Protein AF-A0A974QDX6-F1 (afdb_monomer_lite)

Foldseek 3Di:
DDDPDPPDDPPQKDWDDAPDQFCAQPPPRHRPKTKMWGACVVVPGIWIKIADPPPRDIDDTDDSVVRRCVRRDDDDPPPD

Organism: NCBI:txid1974323

Structure (mmCIF, N/CA/C/O backbone):
data_AF-A0A974QDX6-F1
#
_entry.id   AF-A0A974QDX6-F1
#
loop_
_atom_site.group_PDB
_atom_site.id
_atom_site.type_symbol
_atom_site.label_atom_id
_atom_site.label_alt_id
_atom_site.label_comp_id
_atom_site.label_asym_id
_atom_site.label_entity_id
_atom_site.label_seq_id
_atom_site.pdbx_PDB_ins_code
_atom_site.Cartn_x
_atom_site.Cartn_y
_atom_site.Cartn_z
_atom_site.occupancy
_atom_site.B_iso_or_equiv
_atom_site.auth_seq_id
_atom_site.auth_comp_id
_atom_site.auth_asym_id
_atom_site.auth_atom_id
_atom_site.pdbx_PDB_model_num
ATOM 1 N N . MET A 1 1 ? 6.956 -9.665 -37.756 1.00 44.47 1 MET A N 1
ATOM 2 C CA . MET A 1 1 ? 7.775 -9.532 -36.531 1.00 44.47 1 MET A CA 1
ATOM 3 C C . MET A 1 1 ? 6.939 -9.988 -35.341 1.00 44.47 1 MET A C 1
ATOM 5 O O . MET A 1 1 ? 6.131 -9.219 -34.840 1.00 44.47 1 MET A O 1
ATOM 9 N N . THR A 1 2 ? 7.043 -11.252 -34.934 1.00 46.50 2 THR A N 1
ATOM 10 C CA . THR A 1 2 ? 6.353 -11.754 -33.736 1.00 46.50 2 THR A CA 1
ATOM 11 C C . THR A 1 2 ? 7.099 -11.262 -32.502 1.00 46.50 2 THR A C 1
ATOM 13 O O . THR A 1 2 ? 8.195 -11.743 -32.213 1.00 46.50 2 THR A O 1
ATOM 16 N N . LYS A 1 3 ? 6.535 -10.287 -31.781 1.00 53.38 3 LYS A N 1
ATOM 17 C CA . LYS A 1 3 ? 7.006 -9.950 -30.434 1.00 53.38 3 LYS A CA 1
ATOM 18 C C . LYS A 1 3 ? 6.805 -11.202 -29.575 1.00 53.3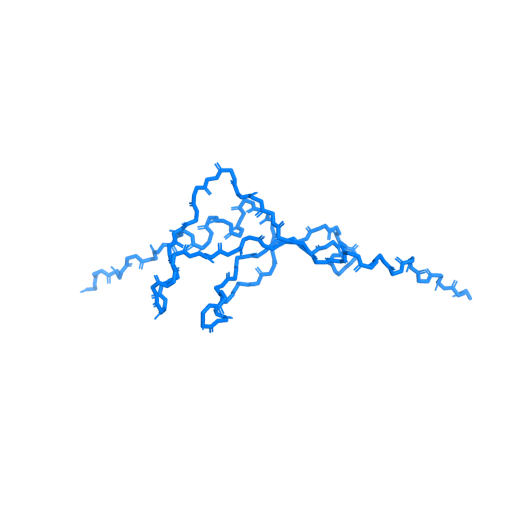8 3 LYS A C 1
ATOM 20 O O . LYS A 1 3 ? 5.666 -11.597 -29.342 1.00 53.38 3 LYS A O 1
ATOM 25 N N . LYS A 1 4 ? 7.893 -11.874 -29.181 1.00 52.62 4 LYS A N 1
ATOM 26 C CA . LYS A 1 4 ? 7.823 -12.942 -28.176 1.00 52.62 4 LYS A CA 1
ATOM 27 C C . LYS A 1 4 ? 7.274 -12.308 -26.901 1.00 52.62 4 LYS A C 1
ATOM 29 O O . LYS A 1 4 ? 7.866 -11.356 -26.398 1.00 52.62 4 LYS A O 1
ATOM 34 N N . LEU A 1 5 ? 6.132 -12.799 -26.429 1.00 53.25 5 LEU A N 1
ATOM 35 C CA . LEU A 1 5 ? 5.637 -12.447 -25.104 1.00 53.25 5 LEU A CA 1
ATOM 36 C C . LEU A 1 5 ? 6.671 -12.935 -24.077 1.00 53.25 5 LEU A C 1
ATOM 38 O O . LEU A 1 5 ? 7.199 -14.041 -24.249 1.00 53.25 5 LEU A O 1
ATOM 42 N N . PRO A 1 6 ? 7.009 -12.130 -23.057 1.00 57.72 6 PRO A N 1
ATOM 43 C CA . PRO A 1 6 ? 7.888 -12.589 -21.993 1.00 57.72 6 PRO A CA 1
ATOM 44 C C . PRO A 1 6 ? 7.270 -13.818 -21.301 1.00 57.72 6 PRO A C 1
ATOM 46 O O . PRO A 1 6 ? 6.042 -13.958 -21.281 1.00 57.72 6 PRO A O 1
ATOM 49 N N . PRO A 1 7 ? 8.097 -14.736 -20.769 1.00 57.44 7 PRO A N 1
ATOM 50 C CA . PRO A 1 7 ? 7.603 -15.911 -20.065 1.00 57.44 7 PRO A CA 1
ATOM 51 C C . PRO A 1 7 ? 6.699 -15.477 -18.907 1.00 57.44 7 PRO A C 1
ATOM 53 O O . PRO A 1 7 ? 7.070 -14.622 -18.103 1.00 57.44 7 PRO A O 1
ATOM 56 N N . VAL A 1 8 ? 5.500 -16.056 -18.833 1.00 54.72 8 VAL A N 1
ATOM 57 C CA . VAL A 1 8 ? 4.561 -15.808 -17.736 1.00 54.72 8 VAL A CA 1
ATOM 58 C C . VAL A 1 8 ? 5.177 -16.399 -16.469 1.00 54.72 8 VAL A C 1
ATOM 60 O O . VAL A 1 8 ? 5.218 -17.616 -16.309 1.00 54.72 8 VAL A O 1
ATOM 63 N N . ASN A 1 9 ? 5.710 -15.545 -15.595 1.00 58.78 9 ASN A N 1
ATOM 64 C CA . ASN A 1 9 ? 6.226 -15.963 -14.295 1.00 58.78 9 ASN A CA 1
ATOM 65 C C . ASN A 1 9 ? 5.038 -16.434 -13.430 1.00 58.78 9 ASN A C 1
ATOM 67 O O . ASN A 1 9 ? 4.119 -15.640 -13.243 1.00 58.78 9 ASN A O 1
ATOM 71 N N . PRO A 1 10 ? 4.991 -17.682 -12.928 1.00 61.75 10 PRO A N 1
ATOM 72 C CA . PRO A 1 10 ? 3.858 -18.173 -12.137 1.00 61.75 10 PRO A CA 1
ATOM 73 C C . PRO A 1 10 ? 3.657 -17.412 -10.815 1.00 61.75 10 PRO A C 1
ATOM 75 O O . PRO A 1 10 ? 2.546 -17.394 -10.294 1.00 61.75 10 PRO A O 1
ATOM 78 N N . GLU A 1 11 ? 4.677 -16.708 -10.315 1.00 73.88 11 GLU A N 1
ATOM 79 C CA . GLU A 1 11 ? 4.595 -15.899 -9.091 1.00 73.88 11 GLU A CA 1
ATOM 80 C C . GLU A 1 11 ? 4.480 -14.399 -9.389 1.00 73.88 11 GLU A C 1
ATOM 82 O O . GLU A 1 11 ? 5.269 -13.576 -8.922 1.00 73.88 11 GLU A O 1
ATOM 87 N N . ARG A 1 12 ? 3.498 -14.012 -10.214 1.00 86.25 12 ARG A N 1
ATOM 88 C CA . ARG A 1 12 ? 3.266 -12.585 -10.520 1.00 86.25 12 ARG A CA 1
ATOM 89 C C . ARG A 1 12 ? 2.825 -11.778 -9.307 1.00 86.25 12 ARG A C 1
ATOM 91 O O . ARG A 1 12 ? 2.965 -10.564 -9.336 1.00 86.25 12 ARG A O 1
ATOM 98 N N . ILE A 1 13 ? 2.248 -12.415 -8.293 1.00 91.31 13 ILE A N 1
ATOM 99 C CA . ILE A 1 13 ? 1.684 -11.743 -7.125 1.00 91.31 13 ILE A CA 1
ATOM 100 C C . ILE A 1 13 ? 2.263 -12.392 -5.874 1.00 91.31 13 ILE A C 1
ATOM 102 O O . ILE A 1 13 ? 2.163 -13.607 -5.717 1.00 91.31 13 ILE A O 1
ATOM 106 N N . SER A 1 14 ? 2.831 -11.591 -4.976 1.00 94.81 14 SER A N 1
ATOM 107 C CA . SER A 1 14 ? 3.332 -12.067 -3.686 1.00 94.81 14 SER A CA 1
ATOM 108 C C . SER A 1 14 ? 3.001 -11.097 -2.554 1.00 94.81 14 SER A C 1
ATOM 110 O O . SER A 1 14 ? 2.919 -9.886 -2.754 1.00 94.81 14 SER A O 1
ATOM 112 N N . ILE A 1 15 ? 2.795 -11.631 -1.348 1.00 95.50 15 ILE A N 1
ATOM 113 C CA . ILE A 1 15 ? 2.682 -10.823 -0.127 1.00 95.50 15 ILE A CA 1
ATOM 114 C C . ILE A 1 15 ? 4.098 -10.550 0.370 1.00 95.50 15 ILE A C 1
ATOM 116 O O . ILE A 1 15 ? 4.910 -11.470 0.463 1.00 95.50 15 ILE A O 1
ATOM 120 N N . ILE A 1 16 ? 4.393 -9.294 0.681 1.00 95.75 16 ILE A N 1
ATOM 121 C CA . ILE A 1 16 ? 5.704 -8.865 1.166 1.00 95.75 16 ILE A CA 1
ATOM 122 C C . ILE A 1 16 ? 5.568 -8.050 2.453 1.00 95.75 16 ILE A C 1
ATOM 124 O O . ILE A 1 16 ? 4.486 -7.574 2.794 1.00 95.75 16 ILE A O 1
ATOM 128 N N . ASN A 1 17 ? 6.687 -7.842 3.144 1.00 93.88 17 ASN A N 1
ATOM 129 C CA . ASN A 1 17 ? 6.731 -6.986 4.324 1.00 93.88 17 ASN A CA 1
ATOM 130 C C . ASN A 1 17 ? 6.984 -5.522 3.936 1.00 93.88 17 ASN A C 1
ATOM 132 O O . ASN A 1 17 ? 7.787 -5.214 3.046 1.00 93.88 17 ASN A O 1
ATOM 136 N N . SER A 1 18 ? 6.310 -4.612 4.631 1.00 91.81 18 SER A N 1
ATOM 137 C CA . SER A 1 18 ? 6.631 -3.188 4.627 1.00 91.81 18 SER A CA 1
ATOM 138 C C . SER A 1 18 ? 7.727 -2.890 5.652 1.00 91.81 18 SER A C 1
ATOM 140 O O . SER A 1 18 ? 7.827 -3.560 6.678 1.00 91.81 18 SER A O 1
ATOM 142 N N . ASP A 1 19 ? 8.533 -1.859 5.395 1.00 91.19 19 ASP A N 1
ATOM 143 C CA . ASP A 1 19 ? 9.582 -1.433 6.336 1.00 91.19 19 ASP A CA 1
ATOM 144 C C . ASP A 1 19 ? 9.001 -0.642 7.520 1.00 91.19 19 ASP A C 1
ATOM 146 O O . ASP A 1 19 ? 9.609 -0.550 8.583 1.00 91.19 19 ASP A O 1
ATOM 150 N N . VAL A 1 20 ? 7.789 -0.100 7.351 1.00 93.69 20 VAL A N 1
ATOM 151 C CA . VAL A 1 20 ? 7.003 0.542 8.411 1.00 93.69 20 VAL A CA 1
ATOM 152 C C . VAL A 1 20 ? 5.696 -0.220 8.643 1.00 93.69 20 VAL A C 1
ATOM 154 O O . VAL A 1 20 ? 5.125 -0.735 7.677 1.00 93.69 20 VAL A O 1
ATOM 157 N N . PRO A 1 21 ? 5.174 -0.284 9.882 1.00 95.31 21 PRO A N 1
ATOM 158 C CA . PRO A 1 21 ? 3.909 -0.957 10.159 1.00 95.31 21 PRO A CA 1
ATOM 159 C C . PRO A 1 21 ? 2.740 -0.362 9.365 1.00 95.31 21 PRO A C 1
ATOM 161 O O . PRO A 1 21 ? 2.582 0.860 9.274 1.00 95.31 21 PRO A O 1
ATOM 164 N N . LEU A 1 22 ? 1.898 -1.230 8.807 1.00 96.44 22 LEU A N 1
ATOM 165 C CA . LEU A 1 22 ? 0.645 -0.824 8.178 1.00 96.44 22 LEU A CA 1
ATOM 166 C C . LEU A 1 22 ? -0.426 -0.589 9.246 1.00 96.44 22 LEU A C 1
ATOM 168 O O . LEU A 1 22 ? -0.568 -1.369 10.186 1.00 96.44 22 LEU A O 1
ATOM 172 N N . LYS A 1 23 ? -1.203 0.485 9.098 1.00 96.50 23 LYS A N 1
ATOM 173 C CA . LYS A 1 23 ? -2.374 0.735 9.943 1.00 96.50 23 LYS A CA 1
ATOM 174 C C . LYS A 1 23 ? -3.500 -0.258 9.598 1.00 96.50 23 LYS A C 1
ATOM 176 O O . LYS A 1 23 ? -3.645 -0.611 8.423 1.00 96.50 23 LYS A O 1
ATOM 181 N N . PRO A 1 24 ? -4.362 -0.615 10.569 1.00 97.06 24 PRO A N 1
ATOM 182 C CA . PRO A 1 24 ? -5.551 -1.428 10.316 1.00 97.06 24 PRO A CA 1
ATOM 183 C C . PRO A 1 24 ? -6.447 -0.839 9.227 1.00 97.06 24 PRO A C 1
ATOM 185 O O . PRO A 1 24 ? -6.461 0.379 9.007 1.00 97.06 24 PRO A O 1
ATOM 188 N N . CYS A 1 25 ? -7.242 -1.686 8.580 1.00 96.75 25 CYS A N 1
ATOM 189 C CA . CYS A 1 25 ? -8.165 -1.264 7.538 1.00 96.75 25 CYS A CA 1
ATOM 190 C C . CYS A 1 25 ? -9.092 -0.139 8.036 1.00 96.75 25 CYS A C 1
ATOM 192 O O . CYS A 1 25 ? -9.791 -0.320 9.035 1.00 96.75 25 CYS A O 1
ATOM 194 N N . PRO A 1 26 ? -9.156 1.015 7.346 1.00 94.25 26 PRO A N 1
ATOM 195 C CA . PRO A 1 26 ? -9.989 2.136 7.777 1.00 94.25 26 PRO A CA 1
ATOM 196 C C . PRO A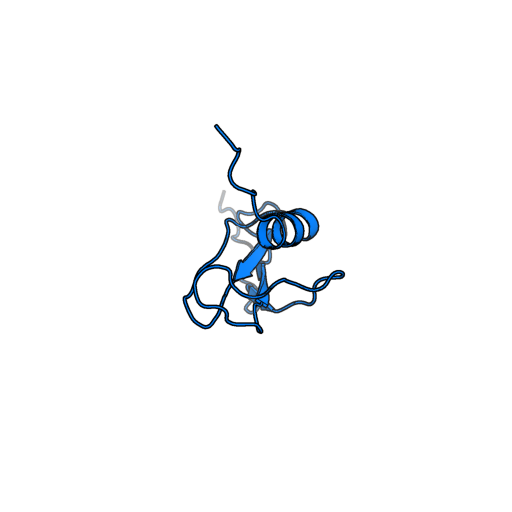 1 26 ? -11.495 1.879 7.627 1.00 94.25 26 PRO A C 1
ATOM 198 O O . PRO A 1 26 ? -12.280 2.620 8.205 1.00 94.25 26 PRO A O 1
ATOM 201 N N . PHE A 1 27 ? -11.898 0.859 6.863 1.00 94.69 27 PHE A N 1
ATOM 202 C CA . PHE A 1 27 ? -13.304 0.583 6.554 1.00 94.69 27 PHE A CA 1
ATOM 203 C C . PHE A 1 27 ? -13.926 -0.479 7.464 1.00 94.69 27 PHE A C 1
ATOM 205 O O . PHE A 1 27 ? -15.074 -0.335 7.867 1.00 94.69 27 PHE A O 1
ATOM 212 N N . CYS A 1 28 ? -13.181 -1.543 7.786 1.00 96.81 28 CYS A N 1
ATOM 213 C CA . CYS A 1 28 ? -13.691 -2.668 8.581 1.00 96.81 28 CYS A CA 1
ATOM 214 C C . CYS A 1 28 ? -12.905 -2.938 9.871 1.00 96.81 28 CYS A C 1
ATOM 216 O O . CYS A 1 28 ? -13.313 -3.784 10.657 1.00 96.81 28 CYS A O 1
ATOM 218 N N . GLY A 1 29 ? -11.782 -2.248 10.093 1.00 96.00 29 GLY A N 1
ATOM 219 C CA . GLY A 1 29 ? -10.965 -2.414 11.295 1.00 96.00 29 GLY A CA 1
ATOM 220 C C . GLY A 1 29 ? -10.002 -3.606 11.288 1.00 96.00 29 GLY A C 1
ATOM 221 O O . GLY A 1 29 ? -9.252 -3.737 12.247 1.00 96.00 29 GLY A O 1
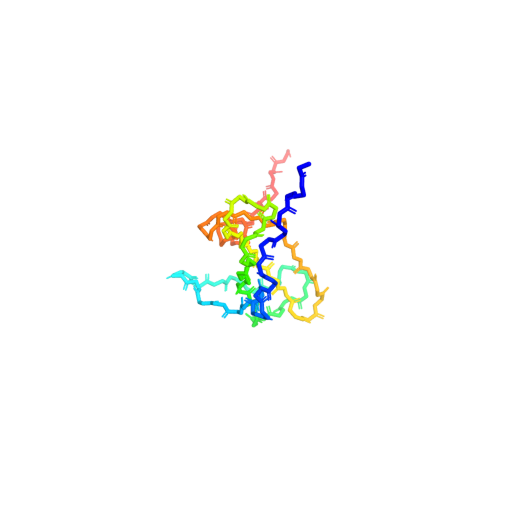ATOM 222 N N . GLU A 1 30 ? -9.972 -4.430 10.232 1.00 97.56 30 GLU A N 1
ATOM 223 C CA . GLU A 1 30 ? -9.047 -5.571 10.096 1.00 97.56 30 GLU A CA 1
ATOM 224 C C . GLU A 1 30 ? -7.577 -5.146 10.316 1.00 97.56 30 GLU A C 1
ATOM 226 O O . GLU A 1 30 ? -7.073 -4.335 9.526 1.00 97.56 30 GLU A O 1
ATOM 231 N N . PRO A 1 31 ? -6.885 -5.642 11.362 1.00 96.19 31 PRO A N 1
ATOM 232 C CA . PRO A 1 31 ? -5.485 -5.308 11.617 1.00 96.19 31 PRO A CA 1
ATOM 233 C C . PRO A 1 31 ? -4.503 -5.976 10.644 1.00 96.19 31 PRO A C 1
ATOM 235 O O . PRO A 1 31 ? -3.463 -5.386 10.353 1.00 96.19 31 PRO A O 1
ATOM 238 N N . GLU A 1 32 ? -4.812 -7.160 10.108 1.00 95.25 32 GLU A N 1
ATOM 239 C CA . GLU A 1 32 ? -3.899 -7.952 9.272 1.00 95.25 32 GLU A CA 1
ATOM 240 C C . GLU A 1 32 ? -3.999 -7.597 7.779 1.00 95.25 32 GLU A C 1
ATOM 242 O O . GLU A 1 32 ? -4.305 -8.416 6.905 1.00 95.25 32 GLU A O 1
ATOM 247 N N . VAL A 1 33 ? -3.733 -6.333 7.462 1.00 96.81 33 VAL A N 1
ATOM 248 C CA . VAL A 1 33 ? -3.642 -5.851 6.076 1.00 96.81 33 VAL A CA 1
ATOM 249 C C . VAL A 1 33 ? -2.338 -6.315 5.415 1.00 96.81 33 VAL A C 1
ATOM 251 O O . VAL A 1 33 ? -1.322 -6.522 6.076 1.00 96.81 33 VAL A O 1
ATOM 254 N N . ARG A 1 34 ? -2.352 -6.489 4.090 1.00 96.94 34 ARG A N 1
ATOM 255 C CA . ARG A 1 34 ? -1.251 -7.107 3.335 1.00 96.94 34 ARG A CA 1
ATOM 256 C C . ARG A 1 34 ? -0.663 -6.126 2.334 1.00 96.94 34 ARG A C 1
ATOM 258 O O . ARG A 1 34 ? -1.407 -5.571 1.530 1.00 96.94 34 ARG A O 1
ATOM 265 N N . LEU A 1 35 ? 0.659 -5.966 2.333 1.00 97.50 35 LEU A N 1
ATOM 266 C CA . LEU A 1 35 ? 1.369 -5.333 1.224 1.00 97.50 35 LEU A CA 1
ATOM 267 C C . LEU A 1 35 ? 1.596 -6.380 0.130 1.00 97.50 35 LEU A C 1
ATOM 269 O O . LEU A 1 35 ? 2.197 -7.427 0.368 1.00 97.50 35 LEU A O 1
ATOM 273 N N . VAL A 1 36 ? 1.096 -6.098 -1.064 1.00 96.94 36 VAL A N 1
ATOM 274 C CA . VAL A 1 36 ? 1.132 -7.001 -2.210 1.00 96.94 36 VAL A CA 1
ATOM 275 C C . VAL A 1 36 ? 2.070 -6.428 -3.261 1.00 96.94 36 VAL A C 1
ATOM 277 O O . VAL A 1 36 ? 1.931 -5.272 -3.653 1.00 96.94 36 VAL A O 1
ATOM 280 N N . ARG A 1 37 ? 3.015 -7.244 -3.728 1.00 96.25 37 ARG A N 1
ATOM 281 C CA . ARG A 1 37 ? 3.857 -6.983 -4.897 1.00 96.25 37 ARG A CA 1
ATOM 282 C C . ARG A 1 37 ? 3.228 -7.638 -6.121 1.00 96.25 37 ARG A C 1
ATOM 284 O O . ARG A 1 37 ? 2.875 -8.814 -6.077 1.00 96.25 37 ARG A O 1
ATOM 291 N N . VAL A 1 38 ? 3.163 -6.898 -7.218 1.00 94.25 38 VAL A N 1
ATOM 292 C CA . VAL A 1 38 ? 2.802 -7.374 -8.552 1.00 94.25 38 VAL A CA 1
ATOM 293 C C . VAL A 1 38 ? 4.025 -7.244 -9.446 1.00 94.25 38 VAL A C 1
ATOM 295 O O . VAL A 1 38 ? 4.437 -6.136 -9.784 1.00 94.25 38 VAL A O 1
ATOM 298 N N . ALA A 1 39 ? 4.621 -8.375 -9.806 1.00 92.00 39 ALA A N 1
ATOM 299 C CA . ALA A 1 39 ? 5.800 -8.412 -10.652 1.00 92.00 39 ALA A CA 1
ATOM 300 C C . ALA A 1 39 ? 5.455 -8.070 -12.108 1.00 92.00 39 ALA A C 1
ATOM 302 O O . ALA A 1 39 ? 4.474 -8.586 -12.661 1.00 92.00 39 ALA A O 1
ATOM 303 N N . ASP A 1 40 ? 6.297 -7.240 -12.726 1.00 89.38 40 ASP A N 1
ATOM 304 C CA . ASP A 1 40 ? 6.147 -6.781 -14.114 1.00 89.38 40 ASP A CA 1
ATOM 305 C C . ASP A 1 40 ? 4.725 -6.264 -14.425 1.00 89.38 40 ASP A C 1
ATOM 307 O O . ASP A 1 40 ? 4.021 -6.720 -15.339 1.00 89.38 40 ASP A O 1
ATOM 311 N N . PHE A 1 41 ? 4.260 -5.330 -13.595 1.00 86.25 41 PHE A N 1
ATOM 312 C CA . PHE A 1 41 ? 2.992 -4.648 -13.779 1.00 86.25 41 PHE A CA 1
ATOM 313 C C . PHE A 1 41 ? 3.075 -3.738 -15.008 1.00 86.25 41 PHE A C 1
ATOM 315 O O . PHE A 1 41 ? 3.902 -2.830 -15.091 1.00 86.25 41 PHE A O 1
ATOM 322 N N . CYS A 1 42 ? 2.218 -3.998 -15.997 1.00 86.00 42 CYS A N 1
ATOM 323 C CA . CYS A 1 42 ? 2.133 -3.219 -17.237 1.00 86.00 42 CYS A CA 1
ATOM 324 C C . CYS A 1 42 ? 3.475 -3.037 -17.977 1.00 86.00 42 CYS A C 1
ATOM 326 O O . CYS A 1 42 ? 3.679 -2.004 -18.617 1.00 86.00 42 CYS A O 1
ATOM 328 N N . CYS A 1 43 ? 4.373 -4.029 -17.906 1.00 82.75 43 CYS A N 1
ATOM 329 C CA . CYS A 1 43 ? 5.700 -4.003 -18.537 1.00 82.75 43 CYS A CA 1
ATOM 330 C C . CYS A 1 43 ? 6.609 -2.850 -18.058 1.00 82.75 43 CYS A C 1
ATOM 332 O O . CYS A 1 43 ? 7.529 -2.453 -18.774 1.00 82.75 43 CYS A O 1
ATOM 334 N N . GLN A 1 44 ? 6.329 -2.285 -16.878 1.00 85.69 44 GLN A N 1
ATOM 335 C CA . GLN A 1 44 ? 7.027 -1.128 -16.302 1.00 85.69 44 GLN A CA 1
ATOM 336 C C . GLN A 1 44 ? 7.804 -1.478 -15.023 1.00 85.69 44 GLN A C 1
ATOM 338 O O . GLN A 1 44 ? 8.294 -0.588 -14.334 1.00 85.69 44 GLN A O 1
ATOM 343 N N . GLY A 1 45 ? 7.958 -2.770 -14.726 1.00 88.69 45 GLY A N 1
ATOM 344 C CA . GLY A 1 45 ? 8.566 -3.253 -13.489 1.00 88.69 45 GLY A CA 1
ATOM 345 C C . GLY A 1 45 ? 7.532 -3.587 -12.419 1.00 88.69 45 GLY A C 1
ATOM 346 O O . GLY A 1 45 ? 6.350 -3.762 -12.704 1.00 88.69 45 GLY A O 1
ATOM 347 N N . ASP A 1 46 ? 7.994 -3.752 -11.186 1.00 93.62 46 ASP A N 1
ATOM 348 C CA . ASP A 1 46 ? 7.132 -4.166 -10.084 1.00 93.62 46 ASP A CA 1
ATOM 349 C C . ASP A 1 46 ? 6.258 -3.011 -9.594 1.00 93.62 46 ASP A C 1
ATOM 351 O O . ASP A 1 46 ? 6.733 -1.885 -9.447 1.00 93.62 46 ASP A O 1
ATOM 355 N N . ALA A 1 47 ? 5.003 -3.312 -9.274 1.00 95.50 47 ALA A N 1
ATOM 356 C CA . ALA A 1 47 ? 4.098 -2.383 -8.610 1.00 95.50 47 ALA A CA 1
ATOM 357 C C . ALA A 1 47 ? 3.582 -2.974 -7.298 1.00 95.50 47 ALA A C 1
ATOM 359 O O . ALA A 1 47 ? 3.543 -4.190 -7.114 1.00 95.50 47 ALA A O 1
ATOM 360 N N . PHE A 1 48 ? 3.177 -2.111 -6.377 1.00 96.38 48 PHE A N 1
ATOM 361 C CA . PHE A 1 48 ? 2.832 -2.471 -5.012 1.00 96.38 48 PHE A CA 1
ATOM 362 C C . PHE A 1 48 ? 1.529 -1.804 -4.599 1.00 96.38 48 PHE A C 1
ATOM 364 O O . PHE A 1 48 ? 1.270 -0.662 -4.961 1.00 96.38 48 PHE A O 1
ATOM 371 N N . TYR A 1 49 ? 0.717 -2.501 -3.817 1.00 96.88 49 TYR A N 1
ATOM 372 C CA . TYR A 1 49 ? -0.486 -1.936 -3.210 1.00 96.88 49 TYR A CA 1
ATOM 373 C C . TYR A 1 49 ? -0.764 -2.611 -1.873 1.00 96.88 49 TYR A C 1
ATOM 375 O O . TYR A 1 49 ? -0.351 -3.751 -1.645 1.00 96.88 49 TYR A O 1
ATOM 383 N N . VAL A 1 50 ? -1.478 -1.928 -0.981 1.00 97.00 50 VAL A N 1
ATOM 384 C CA . VAL A 1 50 ? -1.981 -2.547 0.248 1.00 97.00 50 VAL A CA 1
ATOM 385 C C . VAL A 1 50 ?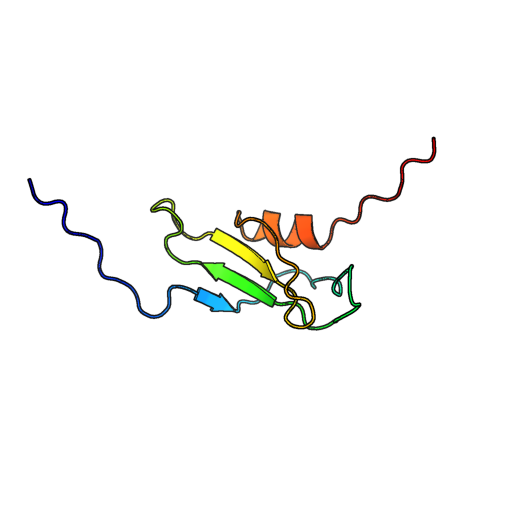 -3.417 -3.017 0.033 1.00 97.00 50 VAL A C 1
ATOM 387 O O . VAL A 1 50 ? -4.225 -2.324 -0.590 1.00 97.00 50 VAL A O 1
ATOM 390 N N . ALA A 1 51 ? -3.734 -4.206 0.542 1.00 96.88 51 ALA A N 1
ATOM 391 C CA . ALA A 1 51 ? -5.065 -4.790 0.487 1.00 96.88 51 ALA A CA 1
ATOM 392 C C . ALA A 1 51 ? -5.514 -5.305 1.854 1.00 96.88 51 ALA A C 1
ATOM 394 O O . ALA A 1 51 ? -4.764 -5.952 2.589 1.00 96.88 51 ALA A O 1
ATOM 395 N N . CYS A 1 52 ? -6.779 -5.054 2.172 1.00 97.69 52 CYS A N 1
ATOM 396 C CA . CYS A 1 52 ? -7.448 -5.635 3.322 1.00 97.69 52 CYS A CA 1
ATOM 397 C C . CYS A 1 52 ? -8.088 -6.979 2.937 1.00 97.69 52 CYS A C 1
ATOM 399 O O . CYS A 1 52 ? -8.963 -6.986 2.071 1.00 97.69 52 CYS A O 1
ATOM 401 N N . PRO A 1 53 ? -7.741 -8.102 3.593 1.00 96.12 53 PRO A N 1
ATOM 402 C CA . PRO A 1 53 ? -8.375 -9.391 3.314 1.00 96.12 53 PRO A CA 1
ATOM 403 C C . PRO A 1 53 ? -9.824 -9.480 3.823 1.00 96.12 53 PRO A C 1
ATOM 405 O O . PRO A 1 53 ? -10.597 -10.265 3.286 1.00 96.12 53 PRO A O 1
ATOM 408 N N . GLY A 1 54 ? -10.204 -8.676 4.824 1.00 96.62 54 GLY A N 1
ATOM 409 C CA . GLY A 1 54 ? -11.542 -8.714 5.425 1.00 96.62 54 GLY A CA 1
ATOM 410 C C . GLY A 1 54 ? -12.637 -8.084 4.558 1.00 96.62 54 GLY A C 1
ATOM 411 O O . GLY A 1 54 ? -13.693 -8.678 4.368 1.00 96.62 54 GLY A O 1
ATOM 412 N N . CYS A 1 55 ? -12.394 -6.892 4.003 1.00 96.81 55 CYS A N 1
ATOM 413 C CA . CYS A 1 55 ? -13.382 -6.165 3.184 1.00 96.81 55 CYS A CA 1
ATOM 414 C C . CYS A 1 55 ? -12.953 -5.938 1.729 1.00 96.81 55 CYS A C 1
ATOM 416 O O . CYS A 1 55 ? -13.657 -5.270 0.975 1.00 96.81 55 CYS A O 1
ATOM 418 N N . ASN A 1 56 ? -11.790 -6.461 1.336 1.00 94.56 56 ASN A N 1
ATOM 419 C CA . ASN A 1 56 ? -11.208 -6.323 0.000 1.00 94.56 56 ASN A CA 1
ATOM 420 C C . ASN A 1 56 ? -10.886 -4.879 -0.439 1.00 94.56 56 ASN A C 1
ATOM 422 O O . ASN A 1 56 ? -10.574 -4.642 -1.608 1.00 94.56 56 ASN A O 1
ATOM 426 N N . ALA A 1 57 ? -10.919 -3.912 0.485 1.00 96.06 57 ALA A N 1
ATOM 427 C CA . ALA A 1 57 ? -10.447 -2.558 0.224 1.00 96.06 57 ALA A CA 1
ATOM 428 C C . ALA A 1 57 ? -8.967 -2.583 -0.178 1.00 96.06 57 ALA A C 1
ATOM 430 O O . ALA A 1 57 ? -8.140 -3.178 0.517 1.00 96.06 57 ALA A O 1
ATOM 431 N N . ASN A 1 58 ? -8.643 -1.937 -1.295 1.00 95.06 58 ASN A N 1
ATOM 432 C CA . ASN A 1 58 ? -7.303 -1.898 -1.867 1.00 95.06 58 ASN A CA 1
ATOM 433 C C . ASN A 1 58 ? -7.037 -0.553 -2.557 1.00 95.06 58 ASN A C 1
ATOM 435 O O . ASN A 1 58 ? -7.939 0.273 -2.713 1.00 95.06 58 ASN A O 1
ATOM 439 N N . GLN A 1 59 ? -5.778 -0.335 -2.922 1.00 93.50 59 GLN A N 1
ATOM 440 C CA . GLN A 1 59 ? -5.299 0.862 -3.610 1.00 93.50 59 GLN A CA 1
ATOM 441 C C . GLN A 1 59 ? -4.903 0.542 -5.050 1.00 93.50 59 GLN A C 1
ATOM 443 O O . GLN A 1 59 ? -4.673 -0.616 -5.401 1.00 93.50 59 GLN A O 1
ATOM 448 N N . PHE A 1 60 ? -4.742 1.584 -5.865 1.00 91.44 60 PHE A N 1
ATOM 449 C CA . PHE A 1 60 ? -4.060 1.439 -7.146 1.00 91.44 60 PHE A CA 1
ATOM 450 C C . PHE A 1 60 ? -2.577 1.083 -6.931 1.00 91.44 60 PHE A C 1
ATOM 452 O O . PHE A 1 60 ? -1.959 1.647 -6.026 1.00 9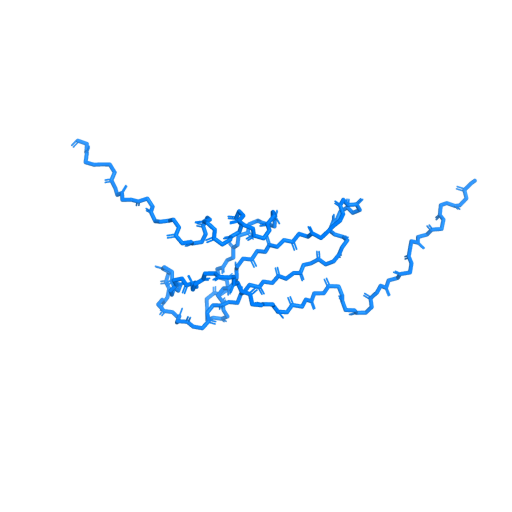1.44 60 PHE A O 1
ATOM 459 N N . PRO A 1 61 ? -2.006 0.168 -7.737 1.00 92.06 61 PRO A N 1
ATOM 460 C CA . PRO A 1 61 ? -0.592 -0.174 -7.647 1.00 92.06 61 PRO A CA 1
ATOM 461 C C . PRO A 1 61 ? 0.329 1.012 -7.962 1.00 92.06 61 PRO A C 1
ATOM 463 O O . PRO A 1 61 ? 0.113 1.713 -8.948 1.00 92.06 61 PRO A O 1
ATOM 466 N N . ASP A 1 62 ? 1.372 1.191 -7.153 1.00 94.19 62 ASP A N 1
ATOM 467 C CA . ASP A 1 62 ? 2.386 2.252 -7.265 1.00 94.19 62 ASP A CA 1
ATOM 468 C C . ASP A 1 62 ? 3.749 1.725 -6.752 1.00 94.19 62 ASP A C 1
ATOM 470 O O . ASP A 1 62 ? 3.960 0.512 -6.683 1.00 94.19 62 ASP A O 1
ATOM 474 N N . THR A 1 63 ? 4.695 2.585 -6.373 1.00 94.81 63 THR A N 1
ATOM 475 C CA . THR A 1 63 ? 5.911 2.162 -5.669 1.00 94.81 63 THR A CA 1
ATOM 476 C C . THR A 1 63 ? 5.586 1.613 -4.277 1.00 94.81 63 THR A C 1
ATOM 478 O O . THR A 1 63 ? 4.547 1.916 -3.681 1.00 94.81 63 THR A O 1
ATOM 481 N N . LYS A 1 64 ? 6.504 0.815 -3.718 1.00 95.69 64 LYS A N 1
ATOM 482 C CA . LYS A 1 64 ? 6.369 0.239 -2.372 1.00 95.69 64 LYS A CA 1
ATOM 483 C C . LYS A 1 64 ? 6.158 1.333 -1.321 1.00 95.69 64 LYS A C 1
ATOM 485 O O . LYS A 1 64 ? 5.264 1.228 -0.483 1.00 95.69 64 LYS A O 1
ATOM 490 N N . GLU A 1 65 ? 6.962 2.390 -1.384 1.00 95.19 65 GLU A N 1
ATOM 491 C CA . GLU A 1 65 ? 6.935 3.517 -0.450 1.00 95.19 65 GLU A CA 1
ATOM 492 C C . GLU A 1 65 ? 5.606 4.260 -0.549 1.00 95.19 65 GLU A C 1
ATOM 494 O O . GLU A 1 65 ? 4.992 4.573 0.473 1.00 95.19 65 GLU A O 1
ATOM 499 N N . ARG A 1 66 ? 5.132 4.490 -1.779 1.00 94.81 66 ARG A N 1
ATOM 500 C CA . ARG A 1 66 ? 3.892 5.212 -2.032 1.00 94.81 66 ARG A CA 1
ATOM 501 C C . ARG A 1 66 ? 2.669 4.429 -1.567 1.00 94.81 66 ARG A C 1
ATOM 503 O O . ARG A 1 66 ? 1.826 5.005 -0.887 1.00 94.81 66 ARG A O 1
ATOM 510 N N . ALA A 1 67 ? 2.605 3.129 -1.849 1.00 95.44 67 ALA A N 1
ATOM 511 C CA . ALA A 1 67 ? 1.522 2.259 -1.391 1.00 95.44 67 ALA A CA 1
ATOM 512 C C . ALA A 1 67 ? 1.383 2.282 0.140 1.00 95.44 67 ALA A C 1
ATOM 514 O O . ALA A 1 67 ? 0.297 2.493 0.687 1.00 95.44 67 ALA A O 1
ATOM 515 N N . VAL A 1 68 ? 2.510 2.135 0.841 1.00 96.06 68 VAL A N 1
ATOM 516 C CA . VAL A 1 68 ? 2.552 2.161 2.306 1.00 96.06 68 VAL A CA 1
ATOM 517 C C . VAL A 1 68 ? 2.177 3.543 2.850 1.00 96.06 68 VAL A C 1
ATOM 519 O O . VAL A 1 68 ? 1.372 3.638 3.781 1.00 96.06 68 VAL A O 1
ATOM 522 N N . GLN A 1 69 ? 2.718 4.617 2.266 1.00 95.12 69 GLN A N 1
ATOM 523 C CA . GLN A 1 69 ? 2.392 5.989 2.653 1.00 95.12 69 GLN A CA 1
ATOM 524 C C . GLN A 1 69 ? 0.901 6.278 2.475 1.00 95.12 69 GLN A C 1
ATOM 526 O O . GLN A 1 69 ?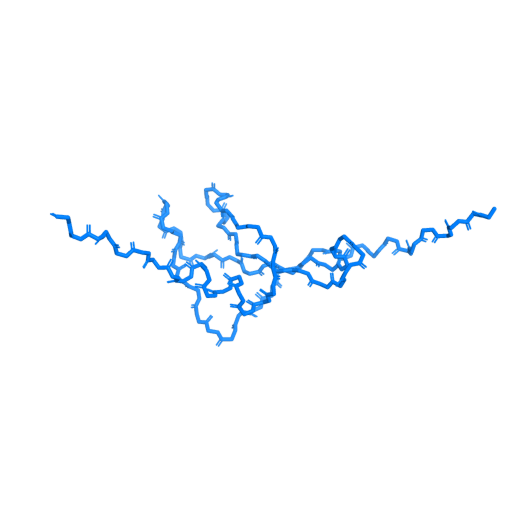 0.257 6.736 3.418 1.00 95.12 69 GLN A O 1
ATOM 531 N N . ASP A 1 70 ? 0.345 5.985 1.302 1.00 93.62 70 ASP A N 1
ATOM 532 C CA . ASP A 1 70 ? -1.054 6.261 0.984 1.00 93.62 70 ASP A CA 1
ATOM 533 C C . ASP A 1 70 ? -2.005 5.444 1.860 1.00 93.62 70 ASP A C 1
ATOM 535 O O . ASP A 1 70 ? -3.082 5.927 2.201 1.00 93.62 70 ASP A O 1
ATOM 539 N N . TRP A 1 71 ? -1.622 4.226 2.267 1.00 95.25 71 TRP A N 1
ATOM 540 C CA . TRP A 1 71 ? -2.476 3.404 3.132 1.00 95.25 71 TRP A CA 1
ATOM 541 C C . TRP A 1 71 ? -2.501 3.962 4.554 1.00 95.25 71 TRP A C 1
ATOM 543 O O . TRP A 1 71 ? -3.534 4.003 5.227 1.00 95.25 71 TRP A O 1
ATOM 553 N N . ASN A 1 72 ? -1.340 4.421 5.017 1.00 95.19 72 ASN A N 1
ATOM 554 C CA . ASN A 1 72 ? -1.166 4.943 6.364 1.00 95.19 72 ASN A CA 1
ATOM 555 C C . ASN A 1 72 ? -1.611 6.406 6.511 1.00 95.19 72 ASN A C 1
ATOM 557 O O . ASN A 1 72 ? -1.871 6.851 7.642 1.00 95.19 72 ASN A O 1
ATOM 561 N N . GLN A 1 73 ? -1.717 7.151 5.409 1.00 90.56 73 GLN A N 1
ATOM 562 C CA . GLN A 1 73 ? -2.194 8.525 5.401 1.00 90.56 73 GLN A CA 1
ATOM 563 C C . GLN A 1 73 ? -3.719 8.559 5.524 1.00 90.56 73 GLN A C 1
ATOM 565 O O . GLN A 1 73 ? -4.463 8.207 4.615 1.00 90.56 73 GLN A O 1
ATOM 570 N N . ARG A 1 74 ? -4.197 9.054 6.664 1.00 76.62 74 ARG A N 1
ATOM 571 C CA . ARG A 1 74 ? -5.607 9.387 6.874 1.00 76.62 74 ARG A CA 1
ATOM 572 C C . ARG A 1 74 ? -5.711 10.897 6.722 1.00 76.62 74 ARG A C 1
ATOM 574 O O . ARG A 1 74 ? -4.978 11.619 7.392 1.00 76.62 74 ARG A O 1
ATOM 581 N N . ARG A 1 75 ? -6.533 11.383 5.787 1.00 68.19 75 ARG A N 1
ATOM 582 C CA . ARG A 1 75 ? -6.868 12.811 5.771 1.00 68.19 75 ARG A CA 1
ATOM 583 C C . ARG A 1 75 ? -7.781 13.050 6.962 1.00 68.19 75 ARG A C 1
ATOM 585 O O . ARG A 1 75 ? -8.879 12.502 6.991 1.00 68.19 75 ARG A O 1
ATOM 592 N N . GLU A 1 76 ? -7.318 13.848 7.914 1.00 62.59 76 GLU A N 1
ATOM 593 C CA . GLU A 1 76 ? -8.226 14.466 8.872 1.00 62.59 76 GLU A CA 1
ATOM 594 C C . GLU A 1 76 ? -9.238 15.314 8.081 1.00 62.59 76 GLU A C 1
ATOM 596 O O . GLU A 1 76 ? -8.856 15.929 7.069 1.00 62.59 76 GLU A O 1
ATOM 601 N N . PRO A 1 77 ? -10.525 15.329 8.467 1.00 59.25 77 PRO A N 1
ATOM 602 C CA . PRO A 1 77 ? -11.470 16.281 7.908 1.00 59.25 77 PRO A CA 1
ATOM 603 C C . PRO A 1 77 ? -10.868 17.682 8.035 1.00 59.25 77 PRO A C 1
ATOM 605 O O . PRO A 1 77 ? -10.384 18.056 9.101 1.00 59.25 77 PRO A O 1
ATOM 608 N N . LYS A 1 78 ? -10.861 18.462 6.950 1.00 58.72 78 LYS A N 1
ATOM 609 C CA . LYS A 1 78 ? -10.584 19.893 7.095 1.00 58.72 78 LYS A CA 1
ATOM 610 C C . LYS A 1 78 ? -11.766 20.475 7.862 1.00 58.72 78 LYS A C 1
ATOM 612 O O . LYS A 1 78 ? -12.889 20.357 7.379 1.00 58.72 78 LYS A O 1
ATOM 617 N N . GLU A 1 79 ? -11.518 21.044 9.037 1.00 66.75 79 GLU A N 1
ATOM 618 C CA . GLU A 1 79 ? -12.485 21.930 9.684 1.00 66.75 79 GLU A CA 1
ATOM 619 C C . GLU A 1 79 ? -12.798 23.054 8.679 1.00 66.75 79 GLU A C 1
ATOM 621 O O . GLU A 1 79 ? -11.879 23.707 8.175 1.00 66.75 79 GLU A O 1
ATOM 626 N N . VAL A 1 80 ? -14.071 23.166 8.285 1.00 62.16 80 VAL A N 1
ATOM 627 C CA . VAL A 1 80 ? -14.598 24.196 7.371 1.00 62.16 80 VAL A CA 1
ATOM 628 C C . VAL A 1 80 ? -15.227 25.299 8.198 1.00 62.16 80 VAL A C 1
ATOM 630 O O . VAL A 1 80 ? -15.979 24.944 9.134 1.00 62.16 80 VAL A O 1
#

InterPro domains:
  IPR019908 Endodeoxyribonuclease toxin RalR [TIGR03655] (22-74)

Radius of gyration: 15.55 Å; chains: 1; bounding box: 24×42×48 Å

Secondary structure (DSSP, 8-state):
---PPPP--TT-EEEE--SSPPPPPTTT--S--EEEEETTGGGSS-EEEEE-TTT--B---B-HHHHHHHHH---PPPP-

Sequence (80 aa):
MTKKLPPVNPERISIINSDVPLKPCPFCGEPEVRLVRVADFCCQGDAFYVACPGCNANQFPDTKERAVQDWNQRREPKEV

pLDDT: mean 86.34, std 15.31, range [44.47, 97.69]